Protein AF-A0A955WNH9-F1 (afdb_monomer_lite)

Radius of gyration: 38.3 Å; chains: 1; bounding box: 86×22×120 Å

Sequence (174 aa):
RCQGGIFVCQPDRQPTPEACDFADNDCDGRTDEQNPGGGLACQVEGAAGVCGVGRTACVAGELVCGGGASPGGEDCNGIDDDCDGNIDENDPEGGAPCDTGFFGACAAGTLHCDGGGVFCHQDTEPSVELC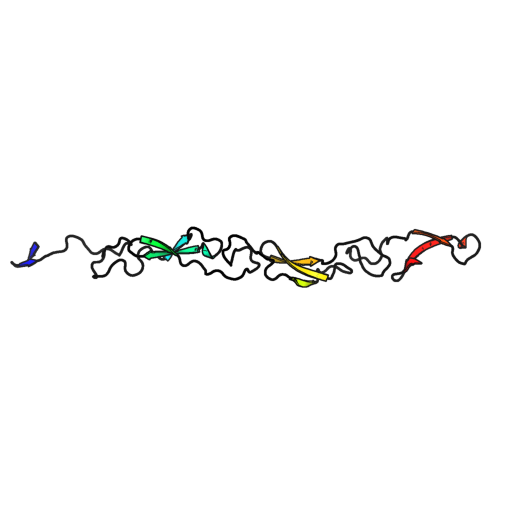DGIDNDCDDALDEDPEGTGGPCATIQPGRCSAGTVSCLDGALT

pLDDT: mean 91.43, std 5.51, range [71.56, 98.31]

Foldseek 3Di:
DDDPNDDDDDDPDAADPADLAQDRRRPPPDHCPPFHVKDDWAAQPPFAWQQRTFIWGRDNSDTDTHDGDDADDADLAQTRRNRPRDHCPPFHPWADWDAQPFFFQQRIFIWGRDNSDIHTGGPAAADAAALAQGRRRRPPDHRPPHPQWQCWAADPDDDPNRIDTWDRDPSDTD

Structure (mmCIF, N/CA/C/O backbone):
data_AF-A0A955WNH9-F1
#
_entry.id   AF-A0A955WNH9-F1
#
loop_
_atom_site.group_PDB
_atom_site.id
_atom_site.type_symbol
_atom_site.label_atom_id
_atom_site.label_alt_id
_atom_site.label_comp_id
_atom_site.label_asym_id
_atom_site.label_entity_id
_atom_site.label_seq_id
_atom_site.pdbx_PDB_ins_code
_atom_site.Cartn_x
_atom_site.Cartn_y
_atom_site.Cartn_z
_atom_site.occupancy
_atom_site.B_iso_or_equiv
_atom_site.auth_seq_id
_atom_site.auth_comp_id
_atom_site.auth_asym_id
_atom_site.auth_atom_id
_atom_site.pdbx_PDB_model_num
ATOM 1 N N . ARG A 1 1 ? -33.063 1.695 63.658 1.00 71.56 1 ARG A N 1
ATOM 2 C CA . ARG A 1 1 ? -33.134 2.271 65.034 1.00 71.56 1 ARG A CA 1
ATOM 3 C C . ARG A 1 1 ? -34.587 2.580 65.402 1.00 71.56 1 ARG A C 1
ATOM 5 O O . ARG A 1 1 ? -35.406 2.699 64.502 1.00 71.56 1 ARG A O 1
ATOM 12 N N . CYS A 1 2 ? -34.919 2.755 66.686 1.00 72.19 2 CYS A N 1
ATOM 13 C CA . CYS A 1 2 ? -36.248 3.243 67.077 1.00 72.19 2 CYS A CA 1
ATOM 14 C C . CYS A 1 2 ? -36.356 4.754 66.796 1.00 72.19 2 CYS A C 1
ATOM 16 O O . CYS A 1 2 ? -35.597 5.539 67.365 1.00 72.19 2 CYS A O 1
ATOM 18 N N . GLN A 1 3 ? -37.266 5.156 65.908 1.00 81.75 3 GLN A N 1
ATOM 19 C CA . GLN A 1 3 ? -37.642 6.556 65.675 1.00 81.75 3 GLN A CA 1
ATOM 20 C C . GLN A 1 3 ? -39.160 6.667 65.855 1.00 81.75 3 GLN A C 1
ATOM 22 O O . GLN A 1 3 ? -39.917 5.996 65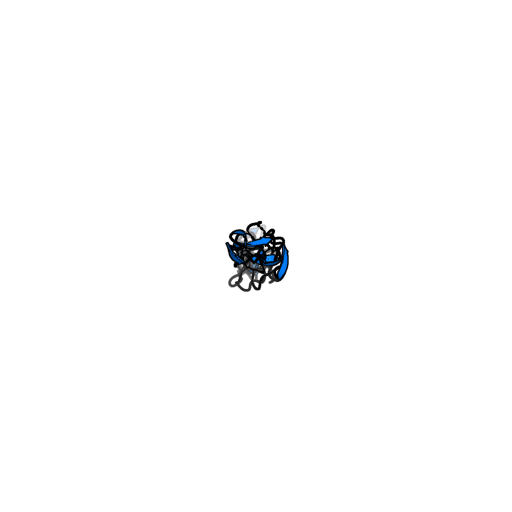.164 1.00 81.75 3 GLN A O 1
ATOM 27 N N . GLY A 1 4 ? -39.610 7.471 66.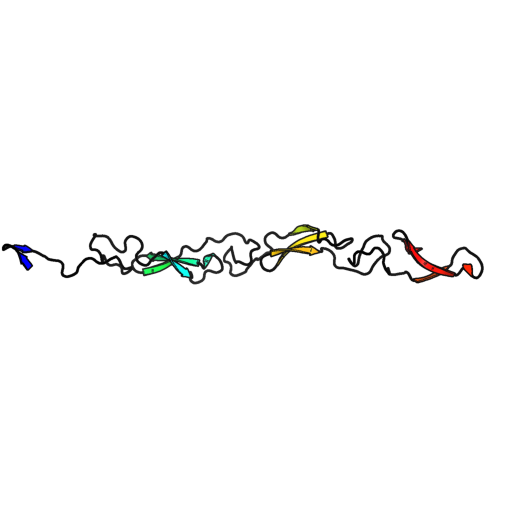826 1.00 78.88 4 GLY A N 1
ATOM 28 C CA . GLY A 1 4 ? -41.041 7.687 67.083 1.00 78.88 4 GLY A CA 1
ATOM 29 C C . GLY A 1 4 ? -41.814 6.471 67.622 1.00 78.88 4 GLY A C 1
ATOM 30 O O . GLY A 1 4 ? -43.016 6.387 67.408 1.00 78.88 4 GLY A O 1
ATOM 31 N N . GLY A 1 5 ? -41.153 5.521 68.296 1.00 82.50 5 GLY A N 1
ATOM 32 C CA . GLY A 1 5 ? -41.807 4.322 68.851 1.00 82.50 5 GLY A CA 1
ATOM 33 C C . GLY A 1 5 ? -42.012 3.180 67.849 1.00 82.50 5 GLY A C 1
ATOM 34 O O . GLY A 1 5 ? -42.572 2.149 68.210 1.00 82.50 5 GLY A O 1
ATOM 35 N N . ILE A 1 6 ? -41.527 3.340 66.614 1.00 84.00 6 ILE A N 1
ATOM 36 C CA . ILE A 1 6 ? -41.573 2.330 65.554 1.00 84.00 6 ILE A CA 1
ATOM 37 C C . ILE A 1 6 ? -40.142 1.869 65.261 1.00 84.00 6 ILE A C 1
ATOM 39 O O . ILE A 1 6 ? -39.204 2.673 65.205 1.00 84.00 6 ILE A O 1
ATOM 43 N N . PHE A 1 7 ? -39.960 0.558 65.090 1.00 79.50 7 PHE A N 1
ATOM 44 C CA . PHE A 1 7 ? -38.701 0.002 64.604 1.00 79.50 7 PHE A CA 1
ATOM 45 C C . PHE A 1 7 ? -38.561 0.339 63.120 1.00 79.50 7 PHE A C 1
ATOM 47 O O . PHE A 1 7 ? -39.224 -0.255 62.275 1.00 79.50 7 PHE A O 1
ATOM 54 N N . VAL A 1 8 ? -37.710 1.316 62.813 1.00 80.00 8 VAL A N 1
ATOM 55 C CA . VAL A 1 8 ? -37.374 1.664 61.433 1.00 80.00 8 VAL A CA 1
ATOM 56 C C . VAL A 1 8 ? -36.088 0.931 61.071 1.00 80.00 8 VAL A C 1
ATOM 58 O O . VAL A 1 8 ? -35.064 1.074 61.758 1.00 80.00 8 VAL A O 1
ATOM 61 N N . CYS A 1 9 ? -36.154 0.119 60.017 1.00 79.50 9 CYS A N 1
ATOM 62 C CA . CYS A 1 9 ? -34.970 -0.458 59.395 1.00 79.50 9 CYS A CA 1
ATOM 63 C C . CYS A 1 9 ? -34.211 0.686 58.722 1.00 79.50 9 CYS A C 1
ATOM 65 O O . CYS A 1 9 ? -34.795 1.444 57.951 1.00 79.50 9 CYS A O 1
ATOM 67 N N . GLN A 1 10 ? -32.949 0.873 59.088 1.00 77.69 10 GLN A N 1
ATOM 68 C CA . GLN A 1 10 ? -32.122 1.941 58.544 1.00 77.69 10 GLN A CA 1
ATOM 69 C C . GLN A 1 10 ? -30.910 1.270 57.903 1.00 77.69 10 GLN A C 1
ATOM 71 O O . GLN A 1 10 ? -30.335 0.407 58.562 1.00 77.69 10 GLN A O 1
ATOM 76 N N . PRO A 1 11 ? -30.554 1.605 56.654 1.00 72.94 11 PRO A N 1
ATOM 77 C CA . PRO A 1 11 ? -29.433 0.960 55.988 1.00 72.94 11 PRO A CA 1
ATOM 78 C C . PRO A 1 11 ? -28.126 1.253 56.735 1.00 72.94 11 PRO A C 1
ATOM 80 O O . PRO A 1 11 ? -27.852 2.398 57.101 1.00 72.94 11 PRO A O 1
ATOM 83 N N . ASP A 1 12 ? -27.340 0.201 56.972 1.00 78.12 12 ASP A N 1
ATOM 84 C CA . ASP A 1 12 ? -26.056 0.272 57.684 1.00 78.12 12 ASP A CA 1
ATOM 85 C C . ASP A 1 12 ? -24.915 0.800 56.791 1.00 78.12 12 ASP A C 1
ATOM 87 O O . ASP A 1 12 ? -23.832 1.123 57.282 1.00 78.12 12 ASP A O 1
ATOM 91 N N . ARG A 1 13 ? -25.154 0.904 55.477 1.00 79.69 13 ARG A N 1
ATOM 92 C CA . ARG A 1 13 ? -24.237 1.462 54.476 1.00 79.69 13 ARG A CA 1
ATOM 93 C C . ARG A 1 13 ? -24.961 2.499 53.625 1.00 79.69 13 ARG A C 1
ATOM 95 O O . ARG A 1 13 ? -26.161 2.384 53.390 1.00 79.69 13 ARG A O 1
ATOM 102 N N . GLN A 1 14 ? -24.231 3.528 53.211 1.00 86.81 14 GLN A N 1
ATOM 103 C CA . GLN A 1 14 ? -24.734 4.495 52.238 1.00 86.81 14 GLN A CA 1
ATOM 104 C C . GLN A 1 14 ? -24.514 3.952 50.821 1.00 86.81 14 GLN A C 1
ATOM 106 O O . GLN A 1 14 ? -23.501 3.280 50.623 1.00 86.81 14 GLN A O 1
ATOM 111 N N . PRO A 1 15 ? -25.414 4.262 49.870 1.00 91.81 15 PRO A N 1
ATOM 112 C CA . PRO A 1 15 ? -25.180 4.048 48.446 1.00 91.81 15 PRO A CA 1
ATOM 113 C C . PRO A 1 15 ? -23.820 4.597 48.006 1.00 91.81 15 PRO A C 1
ATOM 115 O O . PRO A 1 15 ? -23.456 5.719 48.377 1.00 91.81 15 PRO A O 1
ATOM 118 N N . THR A 1 16 ? -23.090 3.830 47.210 1.00 93.19 16 THR A N 1
ATOM 119 C CA . THR A 1 16 ? -21.859 4.252 46.528 1.00 93.19 16 THR A CA 1
ATOM 120 C C . THR A 1 16 ? -22.010 4.023 45.029 1.00 93.19 16 THR A C 1
ATOM 122 O O . THR A 1 16 ? -22.816 3.183 44.661 1.00 93.19 16 THR A O 1
ATOM 125 N N . PRO A 1 17 ? -21.262 4.728 44.158 1.00 94.62 17 PRO A N 1
ATOM 126 C CA . PRO A 1 17 ? -21.294 4.435 42.727 1.00 94.62 17 PRO A CA 1
ATOM 127 C C . PRO A 1 17 ? -21.003 2.959 42.446 1.00 94.62 17 PRO A C 1
ATOM 129 O O . PRO A 1 17 ? -20.154 2.380 43.129 1.00 94.62 17 PRO A O 1
ATOM 132 N N . GLU A 1 18 ? -21.667 2.412 41.430 1.00 95.75 18 GLU A N 1
ATOM 133 C CA . GLU A 1 18 ? -21.456 1.046 40.949 1.00 95.75 18 GLU A CA 1
ATOM 134 C C . GLU A 1 18 ? -19.971 0.754 40.687 1.00 95.75 18 GLU A C 1
ATOM 136 O O . GLU A 1 18 ? -19.244 1.537 40.058 1.00 95.75 18 GLU A O 1
ATOM 141 N N . ALA A 1 19 ? -19.527 -0.394 41.183 1.00 95.88 19 ALA A N 1
ATOM 142 C CA . ALA A 1 19 ? -18.278 -1.052 40.855 1.00 95.88 19 ALA A CA 1
ATOM 143 C C . ALA A 1 19 ? -18.615 -2.325 40.079 1.00 95.88 19 ALA A C 1
ATOM 145 O O . ALA A 1 19 ? -19.658 -2.911 40.298 1.00 95.88 19 ALA A O 1
ATOM 146 N N . CYS A 1 20 ? -17.734 -2.762 39.180 1.00 97.25 20 CYS A N 1
ATOM 147 C CA . CYS A 1 20 ? -17.945 -4.022 38.472 1.00 97.25 20 CYS A CA 1
ATOM 148 C C . CYS A 1 20 ? -17.640 -5.199 39.407 1.00 97.25 20 CYS A C 1
ATOM 150 O O . CYS A 1 20 ? -16.497 -5.664 39.456 1.00 97.25 20 CYS A O 1
ATOM 152 N N . ASP A 1 21 ? -18.616 -5.600 40.220 1.00 96.62 21 ASP A N 1
ATOM 153 C CA . ASP A 1 21 ? -18.437 -6.609 41.269 1.00 96.62 21 ASP A CA 1
ATOM 154 C C . ASP A 1 21 ? -19.665 -7.506 41.508 1.00 96.62 21 ASP A C 1
ATOM 156 O O . ASP A 1 21 ? -19.668 -8.304 42.454 1.00 96.62 21 ASP A O 1
ATOM 160 N N . PHE A 1 22 ? -20.671 -7.440 40.623 1.00 95.75 22 PHE A N 1
ATOM 161 C CA . PHE A 1 22 ? -21.923 -8.199 40.719 1.00 95.75 22 PHE A CA 1
ATOM 162 C C . PHE A 1 22 ? -22.785 -7.816 41.935 1.00 95.75 22 PHE A C 1
ATOM 164 O O . PHE A 1 22 ? -23.687 -8.572 42.324 1.00 95.75 22 PHE A O 1
ATOM 171 N N . ALA A 1 23 ? -22.514 -6.669 42.562 1.00 94.50 23 ALA A N 1
ATOM 172 C CA . ALA A 1 23 ? -23.332 -6.103 43.620 1.00 94.50 23 ALA A CA 1
ATOM 173 C C . ALA A 1 23 ? -24.070 -4.849 43.140 1.00 94.50 23 ALA A C 1
ATOM 175 O O . ALA A 1 23 ? -23.626 -4.143 42.255 1.00 94.50 23 ALA A O 1
ATOM 176 N N . ASP A 1 24 ? -25.210 -4.584 43.774 1.00 94.62 24 ASP A N 1
ATOM 177 C CA . ASP A 1 24 ? -25.927 -3.310 43.690 1.00 94.62 24 ASP A CA 1
ATOM 178 C C . ASP A 1 24 ? -25.311 -2.378 44.751 1.00 94.62 24 ASP A C 1
ATOM 180 O O . ASP A 1 24 ? -25.600 -2.504 45.952 1.00 94.62 24 ASP A O 1
ATOM 184 N N . ASN A 1 25 ? -24.343 -1.548 44.355 1.00 94.31 25 ASN A N 1
ATOM 185 C CA . ASN A 1 25 ? -23.619 -0.674 45.280 1.00 94.31 25 ASN A CA 1
ATOM 186 C C . ASN A 1 25 ? -24.403 0.609 45.595 1.00 94.31 25 ASN A C 1
ATOM 188 O O . ASN A 1 25 ? -24.207 1.188 46.677 1.00 94.31 25 ASN A O 1
ATOM 192 N N . ASP A 1 26 ? -25.275 1.054 44.689 1.00 94.31 26 ASP A N 1
ATOM 193 C CA . ASP A 1 26 ? -26.083 2.263 44.841 1.00 94.31 26 ASP A CA 1
ATOM 194 C C . ASP A 1 26 ? -27.525 2.013 45.343 1.00 94.31 26 ASP A C 1
ATOM 196 O O . ASP A 1 26 ? -28.234 2.956 45.724 1.00 94.31 26 ASP A O 1
ATOM 200 N N . CYS A 1 27 ? -27.894 0.743 45.513 1.00 93.19 27 CYS A N 1
ATOM 201 C CA . CYS A 1 27 ? -29.179 0.252 46.006 1.00 93.19 27 CYS A CA 1
ATOM 202 C C . CYS A 1 27 ? -30.378 0.674 45.133 1.00 93.19 27 CYS A C 1
ATOM 204 O O . CYS A 1 27 ? -31.483 0.857 45.674 1.00 93.19 27 CYS A O 1
ATOM 206 N N . ASP A 1 28 ? -30.197 0.870 43.824 1.00 93.31 28 ASP A N 1
ATOM 207 C CA . ASP A 1 28 ? -31.281 1.231 42.901 1.00 93.31 28 ASP A CA 1
ATOM 208 C C . ASP A 1 28 ? -32.109 0.023 42.407 1.00 93.31 28 ASP A C 1
ATOM 210 O O . ASP A 1 28 ? -33.162 0.189 41.772 1.00 93.31 28 ASP A O 1
ATOM 214 N N . GLY A 1 29 ? -31.702 -1.192 42.796 1.00 93.50 29 GLY A N 1
ATOM 215 C CA . GLY A 1 29 ? -32.359 -2.453 42.467 1.00 93.50 29 GLY A CA 1
ATOM 216 C C . GLY A 1 29 ? -31.875 -3.075 41.162 1.00 93.50 29 GLY A C 1
ATOM 217 O O . GLY A 1 29 ? -32.517 -4.007 40.658 1.00 93.50 29 GLY A O 1
ATOM 218 N N . ARG A 1 30 ? -30.790 -2.557 40.601 1.00 95.62 30 ARG A N 1
ATOM 219 C CA . ARG A 1 30 ? -30.122 -3.097 39.431 1.00 95.62 30 ARG A CA 1
ATOM 220 C C . ARG A 1 30 ? -28.651 -3.404 39.798 1.00 95.62 30 ARG A C 1
ATOM 222 O O . ARG A 1 30 ? -28.254 -3.217 40.938 1.00 95.62 30 ARG A O 1
ATOM 229 N N . THR A 1 31 ? -27.921 -4.102 38.937 1.00 95.50 31 THR A N 1
ATOM 230 C CA . THR A 1 31 ? -26.554 -4.558 39.233 1.00 95.50 31 THR A CA 1
ATOM 231 C C . THR A 1 31 ? -25.618 -4.205 38.084 1.00 95.50 31 THR A C 1
ATOM 233 O O . THR A 1 31 ? -25.877 -4.603 36.943 1.00 95.50 31 THR A O 1
ATOM 236 N N . ASP A 1 32 ? -24.496 -3.558 38.409 1.00 95.31 32 ASP A N 1
ATOM 237 C CA . ASP A 1 32 ? -23.446 -3.152 37.472 1.00 95.31 32 ASP A CA 1
ATOM 238 C C . ASP A 1 32 ? -23.946 -2.225 36.327 1.00 95.31 32 ASP A C 1
ATOM 240 O O . ASP A 1 32 ? -23.592 -2.368 35.147 1.00 95.31 32 ASP A O 1
ATOM 244 N N . GLU A 1 33 ? -24.791 -1.242 36.643 1.00 94.38 33 GLU A N 1
ATOM 245 C CA . GLU A 1 33 ? -25.423 -0.340 35.671 1.00 94.38 33 GLU A CA 1
ATOM 246 C C . GLU A 1 33 ? -24.426 0.610 35.021 1.00 94.38 33 GLU A C 1
ATOM 248 O O . GLU A 1 33 ? -23.490 1.109 35.636 1.00 94.38 33 GLU A O 1
ATOM 253 N N . GLN A 1 34 ? -24.708 0.991 33.770 1.00 94.81 34 GLN A N 1
ATOM 254 C CA . GLN A 1 34 ? -23.940 2.019 33.052 1.00 94.81 34 GLN A CA 1
ATOM 255 C C . GLN A 1 34 ? -22.460 1.659 32.846 1.00 94.81 34 GLN A C 1
ATOM 257 O O . GLN A 1 34 ? -21.651 2.549 32.588 1.00 94.81 34 GLN A O 1
ATOM 262 N N . ASN A 1 35 ? -22.127 0.363 32.856 1.00 94.69 35 ASN A N 1
ATOM 263 C CA . ASN A 1 35 ? -20.787 -0.144 32.568 1.00 94.69 35 ASN A CA 1
ATOM 264 C C . ASN A 1 35 ? -19.721 0.388 33.561 1.00 94.69 35 ASN A C 1
ATOM 266 O O . ASN A 1 35 ? -18.795 1.101 33.149 1.00 94.69 35 ASN A O 1
ATOM 270 N N . PRO A 1 36 ? -19.836 0.078 34.867 1.00 95.88 36 PRO A N 1
ATOM 271 C CA . PRO A 1 36 ? -18.928 0.595 35.887 1.00 95.88 36 PRO A CA 1
ATOM 272 C C . PRO A 1 36 ? -17.491 0.119 35.639 1.00 95.88 36 PRO A C 1
ATOM 274 O O . PRO A 1 36 ? -17.240 -1.049 35.361 1.00 95.88 36 PRO A O 1
ATOM 277 N N . GLY A 1 37 ? -16.522 1.039 35.690 1.00 93.50 37 GLY A N 1
ATOM 278 C CA . GLY A 1 37 ? -15.112 0.752 35.370 1.00 93.50 37 GLY A CA 1
ATOM 279 C C . GLY A 1 37 ? -14.815 0.482 33.883 1.00 93.50 37 GLY A C 1
ATOM 280 O O . GLY A 1 37 ? -13.658 0.263 33.512 1.00 93.50 37 GLY A O 1
ATOM 281 N N . GLY A 1 38 ? -15.836 0.511 33.024 1.00 94.94 38 GLY A N 1
ATOM 282 C CA . GLY A 1 38 ? -15.716 0.304 31.588 1.00 94.94 38 GLY A CA 1
ATOM 283 C C . GLY A 1 38 ? -15.252 1.534 30.801 1.00 94.94 38 GLY A C 1
ATOM 284 O O . GLY A 1 38 ? -15.159 2.651 31.310 1.00 94.94 38 GLY A O 1
ATOM 285 N N . GLY A 1 39 ? -14.984 1.328 29.511 1.00 92.69 39 GLY A N 1
ATOM 286 C CA . GLY A 1 39 ? -14.640 2.372 28.543 1.00 92.69 39 GLY A CA 1
ATOM 287 C C . GLY A 1 39 ? -13.153 2.721 28.462 1.00 92.69 39 GLY A C 1
ATOM 288 O O . GLY A 1 39 ? -12.774 3.534 27.616 1.00 92.69 39 GLY A O 1
ATOM 289 N N . LEU A 1 40 ? -12.309 2.103 29.290 1.00 93.75 40 LEU A N 1
ATOM 290 C CA . LEU A 1 40 ? -10.859 2.261 29.221 1.00 93.75 40 LEU A CA 1
ATOM 291 C C . LEU A 1 40 ? -10.307 1.471 28.037 1.00 93.75 40 LEU A C 1
ATOM 293 O O . LEU A 1 40 ? -10.786 0.377 27.752 1.00 93.75 40 LEU A O 1
ATOM 297 N N . ALA A 1 41 ? -9.295 2.014 27.360 1.00 92.94 41 ALA A N 1
ATOM 298 C CA . ALA A 1 41 ? -8.580 1.273 26.327 1.00 92.94 41 ALA A CA 1
ATOM 299 C C . ALA A 1 41 ? -7.910 0.034 26.939 1.00 92.94 41 ALA A C 1
ATOM 301 O O . ALA A 1 41 ? -7.330 0.107 28.026 1.00 92.94 41 ALA A O 1
ATOM 302 N N . CYS A 1 42 ? -7.989 -1.090 26.240 1.00 92.94 42 CYS A N 1
ATOM 303 C CA . CYS A 1 42 ? -7.394 -2.352 26.661 1.00 92.94 42 CYS A CA 1
ATOM 304 C C . CYS A 1 42 ? -6.876 -3.130 25.446 1.00 92.94 42 CYS A C 1
ATOM 306 O O . CYS A 1 42 ? -7.098 -2.732 24.300 1.00 92.94 42 CYS A O 1
ATOM 308 N N . GLN A 1 43 ? -6.136 -4.208 25.701 1.00 91.69 43 GLN A N 1
ATOM 309 C CA . GLN A 1 43 ? -5.664 -5.119 24.662 1.00 91.69 43 GLN A CA 1
ATOM 310 C C . GLN A 1 43 ? -6.472 -6.411 24.715 1.00 91.69 43 GLN A C 1
ATOM 312 O O . GLN A 1 43 ? -6.551 -7.040 25.771 1.00 91.69 43 GLN A O 1
ATOM 317 N N . VAL A 1 44 ? -7.099 -6.770 23.599 1.00 89.19 44 VAL A N 1
ATOM 318 C CA . VAL A 1 44 ? -7.842 -8.023 23.459 1.00 89.19 44 VAL A CA 1
ATOM 319 C C . VAL A 1 44 ? -6.822 -9.151 23.341 1.00 89.19 44 VAL A C 1
ATOM 321 O O . VAL A 1 44 ? -6.004 -9.163 22.422 1.00 89.19 44 VAL A O 1
ATOM 324 N N . GLU A 1 45 ? -6.832 -10.086 24.291 1.00 85.56 45 GLU A N 1
ATOM 325 C CA . GLU A 1 45 ? -5.880 -11.197 24.279 1.00 85.56 45 GLU A CA 1
ATOM 326 C C . GLU A 1 45 ? -6.028 -12.038 23.006 1.00 85.56 45 GLU A C 1
ATOM 328 O O . GLU A 1 45 ? -7.119 -12.491 22.664 1.00 85.56 45 GLU A O 1
ATOM 333 N N . GLY A 1 46 ? -4.905 -12.264 22.319 1.00 82.19 46 GLY A N 1
ATOM 334 C CA . GLY A 1 46 ? -4.849 -13.082 21.107 1.00 82.19 46 GLY A CA 1
ATOM 335 C C . GLY A 1 46 ? -5.306 -12.385 19.824 1.00 82.19 46 GLY A C 1
ATOM 336 O O . GLY A 1 46 ? -5.289 -13.032 18.783 1.00 82.19 46 GLY A O 1
ATOM 337 N N . ALA A 1 47 ? -5.683 -11.104 19.872 1.00 84.94 47 ALA A N 1
ATOM 338 C CA . ALA A 1 47 ? -5.951 -10.310 18.677 1.00 84.94 47 ALA A CA 1
ATOM 339 C C . ALA A 1 47 ? -4.705 -9.509 18.263 1.00 84.94 47 ALA A C 1
ATOM 341 O O . ALA A 1 47 ? -4.017 -8.938 19.113 1.00 84.94 47 ALA A O 1
ATOM 342 N N . ALA A 1 48 ? -4.426 -9.486 16.961 1.00 84.00 48 ALA A N 1
ATOM 343 C CA . ALA A 1 48 ? -3.335 -8.732 16.353 1.00 84.00 48 ALA A CA 1
ATOM 344 C C . ALA A 1 48 ? -3.840 -7.409 15.748 1.00 84.00 48 ALA A C 1
ATOM 346 O O . ALA A 1 48 ? -5.047 -7.139 15.750 1.00 84.00 48 ALA A O 1
ATOM 347 N N . GLY A 1 49 ? -2.900 -6.560 15.328 1.00 85.25 49 GLY A N 1
ATOM 348 C CA . GLY A 1 49 ? -3.195 -5.322 14.611 1.00 85.25 49 GLY A CA 1
ATOM 349 C C . GLY A 1 49 ? -4.264 -4.432 15.249 1.00 85.25 49 GLY A C 1
ATOM 350 O O . GLY A 1 49 ? -4.314 -4.228 16.471 1.00 85.25 49 GLY A O 1
ATOM 351 N N . VAL A 1 50 ? -5.149 -3.906 14.402 1.00 88.62 50 VAL A N 1
ATOM 352 C CA . VAL A 1 50 ? -6.273 -3.048 14.814 1.00 88.62 50 VAL A CA 1
ATOM 353 C C . VAL A 1 50 ? -7.294 -3.772 15.700 1.00 88.62 50 VAL A C 1
ATOM 355 O O . VAL A 1 50 ? -7.943 -3.139 16.541 1.00 88.62 50 VAL A O 1
ATOM 358 N N . CYS A 1 51 ? -7.423 -5.097 15.580 1.00 88.38 51 CYS A N 1
ATOM 359 C CA . CYS A 1 51 ? -8.347 -5.895 16.391 1.00 88.38 51 CYS A CA 1
ATOM 360 C C . CYS A 1 51 ? -7.888 -6.043 17.846 1.00 88.38 51 CYS A C 1
ATOM 362 O O . CYS A 1 51 ? -8.710 -6.288 18.733 1.00 88.38 51 CYS A O 1
ATOM 364 N N . GLY A 1 52 ? -6.591 -5.862 18.111 1.00 90.25 52 GLY A N 1
ATOM 365 C CA . GLY A 1 52 ? -6.027 -5.871 19.458 1.00 90.25 52 GLY A CA 1
ATOM 366 C C . GLY A 1 52 ? -6.536 -4.726 20.335 1.00 90.25 52 GLY A C 1
ATOM 367 O O . GLY A 1 52 ? -6.562 -4.852 21.558 1.00 90.25 52 GLY A O 1
ATOM 368 N N . VAL A 1 53 ? -6.977 -3.609 19.751 1.00 90.06 53 VAL A N 1
ATOM 369 C CA . VAL A 1 53 ? -7.367 -2.409 20.502 1.00 90.06 53 VAL A CA 1
ATOM 370 C C . VAL A 1 53 ? -8.853 -2.442 20.854 1.00 90.06 53 VAL A C 1
ATOM 372 O O . VAL A 1 53 ? -9.708 -2.100 20.044 1.00 90.06 53 VAL A O 1
ATOM 375 N N . GLY A 1 54 ? -9.162 -2.808 22.100 1.00 92.81 54 GLY A N 1
ATOM 376 C CA . GLY A 1 54 ? -10.528 -2.864 22.624 1.00 92.81 54 GLY A CA 1
ATOM 377 C C . GLY A 1 54 ? -10.839 -1.796 23.674 1.00 92.81 54 GLY A C 1
ATOM 378 O O . GLY A 1 54 ? -10.020 -0.929 24.008 1.00 92.81 54 GLY A O 1
ATOM 379 N N . ARG A 1 55 ? -12.040 -1.892 24.249 1.00 93.94 55 ARG A N 1
ATOM 380 C CA . ARG A 1 55 ? -12.433 -1.174 25.466 1.00 93.94 55 ARG A CA 1
ATOM 381 C C . ARG A 1 55 ? -12.922 -2.129 26.542 1.00 93.94 55 ARG A C 1
ATOM 383 O O . ARG A 1 55 ? -13.521 -3.162 26.250 1.00 93.94 55 ARG A O 1
ATOM 390 N N . THR A 1 56 ? -12.689 -1.755 27.795 1.00 95.69 56 THR A N 1
ATOM 391 C CA . THR A 1 56 ? -13.213 -2.506 28.931 1.00 95.69 56 THR A CA 1
ATOM 392 C C . THR A 1 56 ? -14.736 -2.407 28.987 1.00 95.69 56 THR A C 1
ATOM 394 O O . THR A 1 56 ? -15.325 -1.345 28.754 1.00 95.69 56 THR A O 1
ATOM 397 N N . ALA A 1 57 ? -15.385 -3.514 29.318 1.00 95.56 57 ALA A N 1
ATOM 398 C CA . ALA A 1 57 ? -16.808 -3.586 29.593 1.00 95.56 57 ALA A CA 1
ATOM 399 C C . ALA A 1 57 ? -17.035 -4.435 30.843 1.00 95.56 57 ALA A C 1
ATOM 401 O O . ALA A 1 57 ? -16.399 -5.470 31.007 1.00 95.56 57 ALA A O 1
ATOM 402 N N . CYS A 1 58 ? -17.933 -4.007 31.719 1.00 96.62 58 CYS A N 1
ATOM 403 C CA . CYS A 1 58 ? -18.399 -4.808 32.831 1.00 96.62 58 CYS A CA 1
ATOM 404 C C . CYS A 1 58 ? -19.425 -5.815 32.311 1.00 96.62 58 CYS A C 1
ATOM 406 O O . CYS A 1 58 ? -20.499 -5.438 31.835 1.00 96.62 58 CYS A O 1
ATOM 408 N N . VAL A 1 59 ? -19.071 -7.095 32.353 1.00 95.06 59 VAL A N 1
ATOM 409 C CA . VAL A 1 59 ? -19.921 -8.201 31.919 1.00 95.06 59 VAL A CA 1
ATOM 410 C C . VAL A 1 59 ? -19.992 -9.200 33.061 1.00 95.06 59 VAL A C 1
ATOM 412 O O . VAL A 1 59 ? -18.999 -9.830 33.403 1.00 95.06 59 VAL A O 1
ATOM 415 N N . ALA A 1 60 ? -21.186 -9.344 33.640 1.00 93.12 60 ALA A N 1
ATOM 416 C CA . ALA A 1 60 ? -21.450 -10.264 34.746 1.00 93.12 60 ALA A CA 1
ATOM 417 C C . ALA A 1 60 ? -20.493 -10.082 35.947 1.00 93.12 60 ALA A C 1
ATOM 419 O O . ALA A 1 60 ? -19.983 -11.066 36.482 1.00 93.12 60 ALA A O 1
ATOM 420 N N . GLY A 1 61 ? -20.260 -8.831 36.367 1.00 94.44 61 GLY A N 1
ATOM 421 C CA . GLY A 1 61 ? -19.390 -8.501 37.501 1.00 94.44 61 GLY A CA 1
ATOM 422 C C . GLY A 1 61 ? -17.890 -8.628 37.233 1.00 94.44 61 GLY A C 1
ATOM 423 O O . GLY A 1 61 ? -17.099 -8.576 38.172 1.00 94.44 61 GLY A O 1
ATOM 424 N N . GLU A 1 62 ? -17.478 -8.807 35.976 1.00 96.25 62 GLU A N 1
ATOM 425 C CA . GLU A 1 62 ? -16.072 -8.843 35.574 1.00 96.25 62 GLU A CA 1
ATOM 426 C C . GLU A 1 62 ? -15.785 -7.799 34.489 1.00 96.25 62 GLU A C 1
ATOM 428 O O . GLU A 1 62 ? -16.533 -7.657 33.519 1.00 96.25 62 GLU A O 1
ATOM 433 N N . LEU A 1 63 ? -14.676 -7.066 34.636 1.00 94.81 63 LEU A N 1
ATOM 434 C CA . LEU A 1 63 ? -14.173 -6.195 33.577 1.00 94.81 63 LEU A CA 1
ATOM 435 C C . LEU A 1 63 ? -13.500 -7.038 32.497 1.00 94.81 63 LEU A C 1
ATOM 437 O O . LEU A 1 63 ? -12.358 -7.465 32.649 1.00 94.81 63 LEU A O 1
ATOM 441 N N . VAL A 1 64 ? -14.194 -7.215 31.379 1.00 94.62 64 VAL A N 1
ATOM 442 C CA . VAL A 1 64 ? -13.676 -7.888 30.188 1.00 94.62 64 VAL A CA 1
ATOM 443 C C . VAL A 1 64 ? -13.157 -6.866 29.181 1.00 94.62 64 VAL A C 1
ATOM 445 O O . VAL A 1 64 ? -13.696 -5.765 29.062 1.00 94.62 64 VAL A O 1
ATOM 448 N N . CYS A 1 65 ? -12.115 -7.218 28.430 1.00 93.94 65 CYS A N 1
ATOM 449 C CA . CYS A 1 65 ? -11.671 -6.430 27.282 1.00 93.94 65 CYS A CA 1
ATOM 450 C C . CYS A 1 65 ? -12.332 -6.952 26.004 1.00 93.94 65 CYS A C 1
ATOM 452 O O . CYS A 1 65 ? -12.233 -8.140 25.703 1.00 93.94 65 CYS A O 1
ATOM 454 N N . GLY A 1 66 ? -12.988 -6.082 25.237 1.00 89.94 66 GLY A N 1
ATOM 455 C CA . GLY A 1 66 ? -13.613 -6.475 23.975 1.00 89.94 66 GLY A CA 1
ATOM 456 C C . GLY A 1 66 ? -13.875 -5.300 23.040 1.00 89.94 66 GLY A C 1
ATOM 457 O O . GLY A 1 66 ? -13.493 -4.164 23.320 1.00 89.94 66 GLY A O 1
ATOM 458 N N . GLY A 1 67 ? -14.539 -5.574 21.915 1.00 81.88 67 GLY A N 1
ATOM 459 C CA . GLY A 1 67 ? -14.919 -4.542 20.945 1.00 81.88 67 GLY A CA 1
ATOM 460 C C . GLY A 1 67 ? -13.760 -3.995 20.110 1.00 81.88 67 GLY A C 1
ATOM 461 O O . GLY A 1 67 ? -13.807 -2.826 19.735 1.00 81.88 67 GLY A O 1
ATOM 462 N N . GLY A 1 68 ? -12.739 -4.820 19.846 1.00 81.38 68 GLY A N 1
ATOM 463 C CA . GLY A 1 68 ? -11.744 -4.532 18.812 1.00 81.38 68 GLY A CA 1
ATOM 464 C C . GLY A 1 68 ? -12.384 -4.359 17.434 1.00 81.38 68 GLY A C 1
ATOM 465 O O . GLY A 1 68 ? -13.548 -4.731 17.232 1.00 81.38 68 GLY A O 1
ATOM 466 N N . ALA A 1 69 ? -11.640 -3.771 16.495 1.00 81.50 69 ALA A N 1
ATOM 467 C CA . ALA A 1 69 ? -12.073 -3.688 15.104 1.00 81.50 69 ALA A CA 1
ATOM 468 C C . ALA A 1 69 ? -12.433 -5.086 14.560 1.00 81.50 69 ALA A C 1
ATOM 470 O O . ALA A 1 69 ? -11.959 -6.105 15.060 1.00 81.50 69 ALA A O 1
ATOM 471 N N . SER A 1 70 ? -13.339 -5.140 13.584 1.00 80.38 70 SER A N 1
ATOM 472 C CA . SER A 1 70 ? -13.606 -6.389 12.863 1.00 80.38 70 SER A CA 1
ATOM 473 C C . SER A 1 70 ? -12.572 -6.541 11.747 1.00 80.38 70 SER A C 1
ATOM 475 O O . SER A 1 70 ? -12.291 -5.521 11.121 1.00 80.38 70 SER A O 1
ATOM 477 N N . PRO A 1 71 ? -12.077 -7.764 11.478 1.00 84.25 71 PRO A N 1
ATOM 478 C CA . PRO A 1 71 ? -11.175 -8.043 10.363 1.00 84.25 71 PRO A CA 1
ATOM 479 C C . PRO A 1 71 ? -11.657 -7.409 9.055 1.00 84.25 71 PRO A C 1
ATOM 481 O O . PRO A 1 71 ? -12.810 -7.632 8.652 1.00 84.25 71 PRO A O 1
ATOM 484 N N . GLY A 1 72 ? -10.800 -6.593 8.445 1.00 86.88 72 GLY A N 1
ATOM 485 C CA . GLY A 1 72 ? -10.993 -5.987 7.132 1.00 86.88 72 GLY A CA 1
ATOM 486 C C . GLY A 1 72 ? -10.373 -6.811 6.004 1.00 86.88 72 GLY A C 1
ATOM 487 O O . GLY A 1 72 ? -10.106 -7.997 6.165 1.00 86.88 72 GLY A O 1
ATOM 488 N N . GLY A 1 73 ? -10.211 -6.183 4.840 1.00 91.12 73 GLY A N 1
ATOM 489 C CA . GLY A 1 73 ? -9.134 -6.560 3.924 1.00 91.12 73 GLY A CA 1
ATOM 490 C C . GLY A 1 73 ? -7.935 -5.659 4.207 1.00 91.12 73 GLY A C 1
ATOM 491 O O . GLY A 1 73 ? -8.131 -4.581 4.767 1.00 91.12 73 GLY A O 1
ATOM 492 N N . GLU A 1 74 ? -6.747 -6.101 3.817 1.00 95.06 74 GLU A N 1
ATOM 493 C CA . GLU A 1 74 ? -5.507 -5.348 4.008 1.00 95.06 74 GLU A CA 1
ATOM 494 C C . GLU A 1 74 ? -5.471 -4.073 3.155 1.00 95.06 74 GLU A C 1
ATOM 496 O O . GLU A 1 74 ? -5.757 -4.111 1.951 1.00 95.06 74 GLU A O 1
ATOM 501 N N . ASP A 1 75 ? -5.084 -2.961 3.779 1.00 95.25 75 ASP A N 1
ATOM 502 C CA . ASP A 1 75 ? -4.696 -1.717 3.114 1.00 95.25 75 ASP A CA 1
ATOM 503 C C . ASP A 1 75 ? -3.170 -1.556 3.233 1.00 95.25 75 ASP A C 1
ATOM 505 O O . ASP A 1 75 ? -2.580 -1.993 4.215 1.00 95.25 75 ASP A O 1
ATOM 509 N N . CYS A 1 76 ? -2.505 -0.888 2.282 1.00 97.25 76 CYS A N 1
ATOM 510 C CA . CYS A 1 76 ? -1.062 -0.656 2.382 1.00 97.25 76 CYS A CA 1
ATOM 511 C C . CYS A 1 76 ? -0.764 0.513 3.332 1.00 97.25 76 CYS A C 1
ATOM 513 O O . CYS A 1 76 ? -0.573 1.658 2.905 1.00 97.25 76 CYS A O 1
ATOM 515 N N . ASN A 1 77 ? -0.761 0.256 4.639 1.00 95.25 77 ASN A N 1
ATOM 516 C CA . ASN A 1 77 ? -0.673 1.311 5.652 1.00 95.25 77 ASN A CA 1
ATOM 517 C C . ASN A 1 77 ? 0.275 0.993 6.825 1.00 95.25 77 ASN A C 1
ATOM 519 O O . ASN A 1 77 ? 0.452 1.835 7.717 1.00 95.25 77 ASN A O 1
ATOM 523 N N . GLY A 1 78 ? 0.920 -0.177 6.817 1.00 94.12 78 GLY A N 1
ATOM 524 C CA . GLY A 1 78 ? 1.856 -0.605 7.854 1.00 94.12 78 GLY A CA 1
ATOM 525 C C . GLY A 1 78 ? 1.167 -1.124 9.115 1.00 94.12 78 GLY A C 1
ATOM 526 O O . GLY A 1 78 ? 1.786 -1.153 10.187 1.00 94.12 78 GLY A O 1
ATOM 527 N N . ILE A 1 79 ? -0.108 -1.489 9.012 1.00 92.19 79 ILE A N 1
ATOM 528 C CA . ILE A 1 79 ? -0.947 -2.037 10.070 1.00 92.19 79 ILE A CA 1
ATOM 529 C C . ILE A 1 79 ? -1.559 -3.346 9.556 1.00 92.19 79 ILE A C 1
ATOM 531 O O . ILE A 1 79 ? -1.806 -3.513 8.377 1.00 92.19 79 ILE A O 1
ATOM 535 N N . ASP A 1 80 ? -1.762 -4.285 10.473 1.00 92.75 80 ASP A N 1
ATOM 536 C CA . ASP A 1 80 ? -2.502 -5.530 10.252 1.00 92.75 80 ASP A CA 1
ATOM 537 C C . ASP A 1 80 ? -4.010 -5.226 10.404 1.00 92.75 80 ASP A C 1
ATOM 539 O O . ASP A 1 80 ? -4.493 -4.999 11.528 1.00 92.75 80 ASP A O 1
ATOM 543 N N . ASP A 1 81 ? -4.714 -5.093 9.276 1.00 92.31 81 ASP A N 1
ATOM 544 C CA . ASP A 1 81 ? -6.113 -4.646 9.179 1.00 92.31 81 ASP A CA 1
ATOM 545 C C . ASP A 1 81 ? -7.106 -5.823 9.180 1.00 92.31 81 ASP A C 1
ATOM 547 O O . ASP A 1 81 ? -8.250 -5.697 9.647 1.00 92.31 81 ASP A O 1
ATOM 551 N N . ASP A 1 82 ? -6.676 -6.983 8.692 1.00 92.19 82 ASP A N 1
ATOM 552 C CA . ASP A 1 82 ? -7.414 -8.243 8.703 1.00 92.19 82 ASP A CA 1
ATOM 553 C C . ASP A 1 82 ? -7.155 -9.092 9.963 1.00 92.19 82 ASP A C 1
ATOM 555 O O . ASP A 1 82 ? -7.904 -10.030 10.268 1.00 92.19 82 ASP A O 1
ATOM 559 N N . CYS A 1 83 ? -6.192 -8.668 10.779 1.00 92.00 83 CYS A N 1
ATOM 560 C CA . CYS A 1 83 ? -5.877 -9.211 12.090 1.00 92.00 83 CYS A CA 1
ATOM 561 C C . CYS A 1 83 ? -5.396 -10.666 12.051 1.00 92.00 83 CYS A C 1
ATOM 563 O O . CYS A 1 83 ? -5.632 -11.421 13.010 1.00 92.00 83 CYS A O 1
ATOM 565 N N . ASP A 1 84 ? -4.742 -11.071 10.962 1.00 90.69 84 ASP A N 1
ATOM 566 C CA . ASP A 1 84 ? -4.162 -12.401 10.793 1.00 90.69 84 ASP A CA 1
ATOM 567 C C . ASP A 1 84 ? -2.749 -12.535 11.404 1.00 90.69 84 ASP A C 1
ATOM 569 O O . ASP A 1 84 ? -2.241 -13.652 11.585 1.00 90.69 84 ASP A O 1
ATOM 573 N N . GLY A 1 85 ? -2.156 -11.410 11.822 1.00 90.62 85 GLY A N 1
ATOM 574 C CA . GLY A 1 85 ? -0.838 -11.319 12.446 1.00 90.62 85 GLY A CA 1
ATOM 575 C C . GLY A 1 85 ? 0.303 -10.976 11.486 1.00 90.62 85 GLY A C 1
ATOM 576 O O . GLY A 1 85 ? 1.449 -10.870 11.942 1.00 90.62 85 GLY A O 1
ATOM 577 N N . ASN A 1 86 ? 0.017 -10.804 10.200 1.00 92.81 86 ASN A N 1
ATOM 578 C CA . ASN A 1 86 ? 0.924 -10.278 9.192 1.00 92.81 86 ASN A CA 1
ATOM 579 C C . ASN A 1 86 ? 0.530 -8.832 8.872 1.00 92.81 86 ASN A C 1
ATOM 581 O O . ASN A 1 86 ? -0.608 -8.435 9.050 1.00 92.81 86 ASN A O 1
ATOM 585 N N . ILE A 1 87 ? 1.503 -8.017 8.476 1.00 93.81 87 ILE A N 1
ATOM 586 C CA . ILE A 1 87 ? 1.269 -6.614 8.120 1.00 93.81 87 ILE A CA 1
ATOM 587 C C . ILE A 1 87 ? 1.409 -6.492 6.609 1.00 93.81 87 ILE A C 1
ATOM 589 O O . ILE A 1 87 ? 2.424 -6.962 6.082 1.00 93.81 87 ILE A O 1
ATOM 593 N N . ASP A 1 88 ? 0.446 -5.826 5.969 1.00 94.75 88 ASP A N 1
ATOM 594 C CA . ASP A 1 88 ? 0.423 -5.522 4.537 1.00 94.75 88 ASP A CA 1
ATOM 595 C C . ASP A 1 88 ? 0.638 -6.790 3.668 1.00 94.75 88 ASP A C 1
ATOM 597 O O . ASP A 1 88 ? 1.502 -6.828 2.782 1.00 94.75 88 ASP A O 1
ATOM 601 N N . GLU A 1 89 ? -0.083 -7.884 3.951 1.00 95.06 89 GLU A N 1
ATOM 602 C CA . GLU A 1 89 ? 0.094 -9.147 3.215 1.00 95.06 89 GLU A CA 1
ATOM 603 C C . GLU A 1 89 ? -0.511 -9.136 1.796 1.00 95.06 89 GLU A C 1
ATOM 605 O O . GLU A 1 89 ? -1.353 -8.317 1.448 1.00 95.06 89 GLU A O 1
ATOM 610 N N . ASN A 1 90 ? -0.034 -10.046 0.934 1.00 95.25 90 ASN A N 1
ATOM 611 C CA . ASN A 1 90 ? -0.483 -10.207 -0.460 1.00 95.25 90 ASN A CA 1
ATOM 612 C C . ASN A 1 90 ? -0.434 -8.947 -1.349 1.00 95.25 90 ASN A C 1
ATOM 614 O O . ASN A 1 90 ? -1.131 -8.909 -2.364 1.00 95.25 90 ASN A O 1
ATOM 618 N N . ASP A 1 91 ? 0.440 -7.987 -1.036 1.00 96.12 91 ASP A N 1
ATOM 619 C CA . ASP A 1 91 ? 0.659 -6.778 -1.843 1.00 96.12 91 ASP A CA 1
ATOM 620 C C . ASP A 1 91 ? -0.628 -5.933 -2.005 1.00 96.12 91 ASP A C 1
ATOM 622 O O . ASP A 1 91 ? -1.159 -5.788 -3.117 1.00 96.12 91 ASP A O 1
ATOM 626 N N . PRO A 1 92 ? -1.185 -5.400 -0.897 1.00 96.56 92 PRO A N 1
ATOM 627 C CA . PRO A 1 92 ? -2.426 -4.645 -0.944 1.00 96.56 92 PRO A CA 1
ATOM 628 C C . PRO A 1 92 ? -2.223 -3.368 -1.762 1.00 96.56 92 PRO A C 1
ATOM 630 O O . PRO A 1 92 ? -1.179 -2.725 -1.708 1.00 96.56 92 PRO A O 1
ATOM 633 N N . GLU A 1 93 ? -3.227 -3.014 -2.567 1.00 96.56 93 GLU A N 1
ATOM 634 C CA . GLU A 1 93 ? -3.180 -1.870 -3.498 1.00 96.56 93 GLU A CA 1
ATOM 635 C C . GLU A 1 93 ? -2.090 -1.958 -4.597 1.00 96.56 93 GLU A C 1
ATOM 637 O O . GLU A 1 93 ? -1.959 -1.036 -5.410 1.00 96.56 93 GLU A O 1
ATOM 642 N N . GLY A 1 94 ? -1.363 -3.078 -4.680 1.00 96.62 94 GLY A N 1
ATOM 643 C CA . GLY A 1 94 ? -0.352 -3.356 -5.694 1.00 96.62 94 GLY A CA 1
ATOM 644 C C . GLY A 1 94 ? -0.893 -3.927 -7.012 1.00 96.62 94 GLY A C 1
ATOM 645 O O . GLY A 1 94 ? -2.097 -4.061 -7.255 1.00 96.62 94 GLY A O 1
ATOM 646 N N . GLY A 1 95 ? 0.030 -4.232 -7.925 1.00 96.25 95 GLY A N 1
ATOM 647 C CA . GLY A 1 95 ? -0.223 -4.905 -9.204 1.00 96.25 95 GLY A CA 1
ATOM 648 C C . GLY A 1 95 ? -0.734 -4.016 -10.345 1.00 96.25 95 GLY A C 1
ATOM 649 O O . GLY A 1 95 ? -0.832 -4.478 -11.485 1.00 96.25 95 GLY A O 1
ATOM 650 N N . ALA A 1 96 ? -1.063 -2.749 -10.086 1.00 97.69 96 ALA A N 1
ATOM 651 C CA . ALA A 1 96 ? -1.409 -1.805 -11.146 1.00 97.69 96 ALA A CA 1
ATOM 652 C C . ALA A 1 96 ? -0.144 -1.296 -11.867 1.00 97.69 96 ALA A C 1
ATOM 654 O O . ALA A 1 96 ? 0.879 -1.087 -11.214 1.00 97.69 96 ALA A O 1
ATOM 655 N N . PRO A 1 97 ? -0.206 -1.043 -13.188 1.00 97.81 97 PRO A N 1
ATOM 656 C CA . PRO A 1 97 ? 0.913 -0.449 -13.907 1.00 97.81 97 PRO A CA 1
ATOM 657 C C . PRO A 1 97 ? 1.143 0.995 -13.452 1.00 97.81 97 PRO A C 1
ATOM 659 O O . PRO A 1 97 ? 0.193 1.739 -13.183 1.00 97.81 97 PRO A O 1
ATOM 662 N N . CYS A 1 98 ? 2.402 1.404 -13.433 1.00 97.88 98 CYS A N 1
ATOM 663 C CA . CYS A 1 98 ? 2.845 2.738 -13.064 1.00 97.88 98 CYS A CA 1
ATOM 664 C C . CYS A 1 98 ? 4.025 3.193 -13.931 1.00 97.88 98 CYS A C 1
ATOM 666 O O . CYS A 1 98 ? 4.606 2.419 -14.689 1.00 97.88 98 CYS A O 1
ATOM 668 N N . ASP A 1 99 ? 4.326 4.486 -13.841 1.00 96.81 99 ASP A N 1
ATOM 669 C CA . ASP A 1 99 ? 5.490 5.111 -14.462 1.00 96.81 99 ASP A CA 1
ATOM 670 C C . ASP A 1 99 ? 6.531 5.339 -13.360 1.00 96.81 99 ASP A C 1
ATOM 672 O O . ASP A 1 99 ? 6.221 5.959 -12.335 1.00 96.81 99 ASP A O 1
ATOM 676 N N . THR A 1 100 ? 7.728 4.786 -13.540 1.00 95.75 100 THR A N 1
ATOM 677 C CA . THR A 1 100 ? 8.816 4.856 -12.550 1.00 95.75 100 THR A CA 1
ATOM 678 C C . THR A 1 100 ? 9.476 6.234 -12.506 1.00 95.75 100 THR A C 1
ATOM 680 O O . THR A 1 100 ? 10.170 6.560 -11.542 1.00 95.75 100 THR A O 1
ATOM 683 N N . GLY A 1 101 ? 9.259 7.060 -13.532 1.00 93.94 101 GLY A N 1
ATOM 684 C CA . GLY A 1 101 ? 9.964 8.314 -13.759 1.00 93.94 101 GLY A CA 1
ATOM 685 C C . GLY A 1 101 ? 11.327 8.157 -14.437 1.00 93.94 101 GLY A C 1
ATOM 686 O O . GLY A 1 101 ? 11.943 9.181 -14.732 1.00 93.94 101 GLY A O 1
ATOM 687 N N . PHE A 1 102 ? 11.789 6.928 -14.693 1.00 93.50 102 PHE A N 1
ATOM 688 C CA . PHE A 1 102 ? 12.960 6.664 -15.532 1.00 93.50 102 PHE A CA 1
ATOM 689 C C . PHE A 1 102 ? 12.605 6.748 -17.021 1.00 93.50 102 PHE A C 1
ATOM 691 O O . PHE A 1 102 ? 11.435 6.690 -17.407 1.00 93.50 102 PHE A O 1
ATOM 698 N N . PHE A 1 103 ? 13.623 6.879 -17.867 1.00 90.31 103 PHE A N 1
ATOM 699 C CA . PHE A 1 103 ? 13.472 6.827 -19.317 1.00 90.31 103 PHE A CA 1
ATOM 700 C C . PHE A 1 103 ? 13.699 5.407 -19.861 1.00 90.31 103 PHE A C 1
ATOM 702 O O . PHE A 1 103 ? 14.006 4.465 -19.131 1.00 90.31 103 PHE A O 1
ATOM 709 N N . GLY A 1 104 ? 13.431 5.245 -21.160 1.00 93.19 104 GLY A N 1
ATOM 710 C CA . GLY A 1 104 ? 13.715 4.018 -21.902 1.00 93.19 104 GLY A CA 1
ATOM 711 C C . GLY A 1 104 ? 13.076 2.756 -21.330 1.00 93.19 104 GLY A C 1
ATOM 712 O O . GLY A 1 104 ? 11.863 2.698 -21.105 1.00 93.19 104 GLY A O 1
ATOM 713 N N . ALA A 1 105 ? 13.894 1.718 -21.168 1.00 95.00 105 ALA A N 1
ATOM 714 C CA . ALA A 1 105 ? 13.461 0.376 -20.805 1.00 95.00 105 ALA A CA 1
ATOM 715 C C . ALA A 1 105 ? 12.897 0.284 -19.375 1.00 95.00 105 ALA A C 1
ATOM 717 O O . ALA A 1 105 ? 12.010 -0.539 -19.136 1.00 95.00 105 ALA A O 1
ATOM 718 N N . CYS A 1 106 ? 13.342 1.145 -18.452 1.00 95.88 106 CYS A N 1
ATOM 719 C CA . CYS A 1 106 ? 12.901 1.135 -17.051 1.00 95.88 106 CYS A CA 1
ATOM 720 C C . CYS A 1 106 ? 11.666 2.004 -16.776 1.00 95.88 106 CYS A C 1
ATOM 722 O O . CYS A 1 106 ? 11.204 2.053 -15.637 1.00 95.88 106 CYS A O 1
ATOM 724 N N . ALA A 1 107 ? 11.125 2.703 -17.781 1.00 96.19 107 ALA A N 1
ATOM 725 C CA . ALA A 1 107 ? 10.009 3.637 -17.595 1.00 96.19 107 ALA A CA 1
ATOM 726 C C . ALA A 1 107 ? 8.725 2.952 -17.089 1.00 96.19 107 ALA A C 1
ATOM 728 O O . ALA A 1 107 ? 7.970 3.519 -16.297 1.00 96.19 107 ALA A O 1
ATOM 729 N N . ALA A 1 108 ? 8.467 1.726 -17.552 1.00 97.31 108 ALA A N 1
ATOM 730 C CA . ALA A 1 108 ? 7.320 0.939 -17.119 1.00 97.31 108 ALA A CA 1
ATOM 731 C C . ALA A 1 108 ? 7.610 0.231 -15.791 1.00 97.31 108 ALA A C 1
ATOM 733 O O . ALA A 1 108 ? 8.661 -0.392 -15.619 1.00 97.31 108 ALA A O 1
ATOM 734 N N . GLY A 1 109 ? 6.648 0.297 -14.878 1.00 97.62 109 GLY A N 1
ATOM 735 C CA . GLY A 1 109 ? 6.704 -0.406 -13.610 1.00 97.62 109 GLY A CA 1
ATOM 736 C C . GLY A 1 109 ? 5.352 -0.916 -13.136 1.00 97.62 109 GLY A C 1
ATOM 737 O O . GLY A 1 109 ? 4.305 -0.653 -13.737 1.00 97.62 109 GLY A O 1
ATOM 738 N N . THR A 1 110 ? 5.388 -1.588 -11.992 1.00 98.19 110 THR A N 1
ATOM 739 C CA . THR A 1 110 ? 4.229 -2.107 -11.272 1.00 98.19 110 THR A CA 1
ATOM 740 C C . THR A 1 110 ? 4.229 -1.578 -9.837 1.00 98.19 110 THR A C 1
ATOM 742 O O . THR A 1 110 ? 5.272 -1.493 -9.187 1.00 98.19 110 THR A O 1
ATOM 745 N N . LEU A 1 111 ? 3.055 -1.180 -9.337 1.00 98.31 111 LEU A N 1
ATOM 746 C CA . LEU A 1 111 ? 2.892 -0.746 -7.950 1.00 98.31 111 LEU A CA 1
ATOM 747 C C . LEU A 1 111 ? 3.055 -1.930 -6.991 1.00 98.31 111 LEU A C 1
ATOM 749 O O . LEU A 1 111 ? 2.437 -2.969 -7.222 1.00 98.31 111 LEU A O 1
ATOM 753 N N . HIS A 1 112 ? 3.816 -1.750 -5.912 1.00 97.88 112 HIS A N 1
ATOM 754 C CA . HIS A 1 112 ? 3.927 -2.676 -4.781 1.00 97.88 112 HIS A CA 1
ATOM 755 C C . HIS A 1 112 ? 3.785 -1.939 -3.450 1.00 97.88 112 HIS A C 1
ATOM 757 O O . HIS A 1 112 ? 4.150 -0.768 -3.333 1.00 97.88 112 HIS A O 1
ATOM 763 N N . CYS A 1 113 ? 3.275 -2.636 -2.446 1.00 97.88 113 CYS A N 1
ATOM 764 C CA . CYS A 1 113 ? 3.253 -2.205 -1.066 1.00 97.88 113 CYS A CA 1
ATOM 765 C C . CYS A 1 113 ? 4.560 -2.580 -0.358 1.00 97.88 113 CYS A C 1
ATOM 767 O O . CYS A 1 113 ? 4.851 -3.756 -0.135 1.00 97.88 113 CYS A O 1
ATOM 769 N N . ASP A 1 114 ? 5.328 -1.573 0.057 1.00 96.19 114 ASP A N 1
ATOM 770 C CA . ASP A 1 114 ? 6.563 -1.757 0.816 1.00 96.19 114 ASP A CA 1
ATOM 771 C C . ASP A 1 114 ? 6.547 -0.918 2.092 1.00 96.19 114 ASP A C 1
ATOM 773 O O . ASP A 1 114 ? 6.694 0.303 2.073 1.00 96.19 114 ASP A O 1
ATOM 777 N N . GLY A 1 115 ? 6.418 -1.581 3.241 1.00 92.94 115 GLY A N 1
ATOM 778 C CA . GLY A 1 115 ? 6.495 -0.918 4.544 1.00 92.94 115 GLY A CA 1
ATOM 779 C C . GLY A 1 115 ? 5.410 0.146 4.749 1.00 92.94 115 GLY A C 1
ATOM 780 O O . GLY A 1 115 ? 5.724 1.245 5.216 1.00 92.94 115 GLY A O 1
ATOM 781 N N . GLY A 1 116 ? 4.162 -0.175 4.392 1.00 95.19 116 GLY A N 1
ATOM 782 C CA . GLY A 1 116 ? 3.003 0.703 4.544 1.00 95.19 116 GLY A CA 1
ATOM 783 C C . GLY A 1 116 ? 2.921 1.862 3.552 1.00 95.19 116 GLY A C 1
ATOM 784 O O . GLY A 1 116 ? 2.282 2.875 3.839 1.00 95.19 116 GLY A O 1
ATOM 785 N N . GLY A 1 117 ? 3.615 1.767 2.417 1.00 97.00 117 GLY A N 1
ATOM 786 C CA . GLY A 1 117 ? 3.497 2.722 1.322 1.00 97.00 117 GLY A CA 1
ATOM 787 C C . GLY A 1 117 ? 3.492 2.024 -0.030 1.00 97.00 117 GLY A C 1
ATOM 788 O O . GLY A 1 117 ? 4.191 1.034 -0.221 1.00 97.00 117 GLY A O 1
ATOM 789 N N . VAL A 1 118 ? 2.720 2.563 -0.973 1.00 97.62 118 VAL A N 1
ATOM 790 C CA . VAL A 1 118 ? 2.665 2.055 -2.347 1.00 97.62 118 VAL A CA 1
ATOM 791 C C . VAL A 1 118 ? 3.752 2.730 -3.189 1.00 97.62 118 VAL A C 1
ATOM 793 O O . VAL A 1 118 ? 3.753 3.955 -3.352 1.00 97.62 118 VAL A O 1
ATOM 796 N N . PHE A 1 119 ? 4.666 1.936 -3.739 1.00 97.06 119 PHE A N 1
ATOM 797 C CA . PHE A 1 119 ? 5.801 2.369 -4.553 1.00 97.06 119 PHE A CA 1
ATOM 798 C C . PHE A 1 119 ? 5.741 1.763 -5.952 1.00 97.06 119 PHE A C 1
ATOM 800 O O . PHE A 1 119 ? 5.262 0.653 -6.140 1.00 97.06 119 PHE A O 1
ATOM 807 N N . CYS A 1 120 ? 6.243 2.496 -6.945 1.00 97.69 120 CYS A N 1
ATOM 808 C CA . CYS A 1 120 ? 6.383 1.985 -8.303 1.00 97.69 120 CYS A CA 1
ATOM 809 C C . CYS A 1 120 ? 7.752 1.320 -8.464 1.00 97.69 120 CYS A C 1
ATOM 811 O O . CYS A 1 120 ? 8.771 2.000 -8.334 1.00 97.69 120 CYS A O 1
ATOM 813 N N . HIS A 1 121 ? 7.774 0.022 -8.760 1.00 96.56 121 HIS A N 1
ATOM 814 C CA . HIS A 1 121 ? 8.998 -0.720 -9.073 1.00 96.56 121 HIS A CA 1
ATOM 815 C C . HIS A 1 121 ? 9.085 -0.965 -10.568 1.00 96.56 121 HIS A C 1
ATOM 817 O O . HIS A 1 121 ? 8.082 -1.294 -11.192 1.00 96.56 121 HIS A O 1
ATOM 823 N N . GLN A 1 122 ? 10.275 -0.810 -11.141 1.00 96.38 122 GLN A N 1
ATOM 824 C CA . GLN A 1 122 ? 10.501 -1.054 -12.564 1.00 96.38 122 GLN A CA 1
ATOM 825 C C . GLN A 1 122 ? 10.230 -2.515 -12.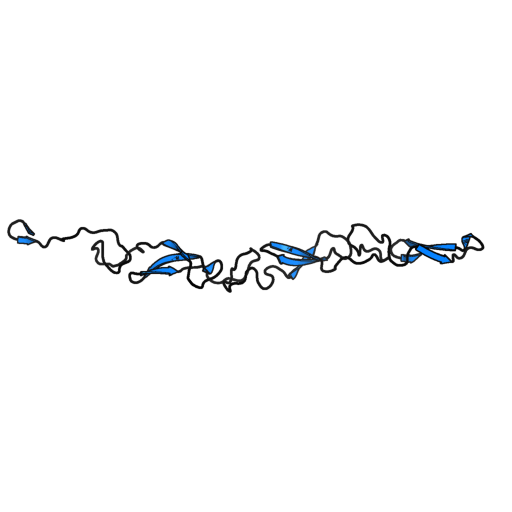938 1.00 96.38 122 GLN A C 1
ATOM 827 O O . GLN A 1 122 ? 10.626 -3.437 -12.227 1.00 96.38 122 GLN A O 1
ATOM 832 N N . ASP A 1 123 ? 9.586 -2.722 -14.086 1.00 96.19 123 ASP A N 1
ATOM 833 C CA . ASP A 1 123 ? 9.334 -4.066 -14.616 1.00 96.19 123 ASP A CA 1
ATOM 834 C C . ASP A 1 123 ? 10.598 -4.661 -15.263 1.00 96.19 123 ASP A C 1
ATOM 836 O O . ASP A 1 123 ? 10.730 -5.881 -15.400 1.00 96.19 123 ASP A O 1
ATOM 840 N N . THR A 1 124 ? 11.522 -3.791 -15.685 1.00 95.00 124 THR A N 1
ATOM 841 C CA . THR A 1 124 ? 12.781 -4.145 -16.345 1.00 95.00 124 THR A CA 1
ATOM 842 C C . THR A 1 124 ? 13.940 -3.514 -15.587 1.00 95.00 124 THR A C 1
ATOM 844 O O . THR A 1 124 ? 13.948 -2.308 -15.361 1.00 95.00 124 THR A O 1
ATOM 847 N N . GLU A 1 125 ? 14.916 -4.334 -15.201 1.00 94.00 125 GLU A N 1
ATOM 848 C CA . GLU A 1 125 ? 16.158 -3.858 -14.592 1.00 94.00 125 GLU A CA 1
ATOM 849 C C . GLU A 1 125 ? 17.096 -3.255 -15.653 1.00 94.00 125 GLU A C 1
ATOM 851 O O . GLU A 1 125 ? 17.144 -3.787 -16.769 1.00 94.00 125 GLU A O 1
ATOM 856 N N . PRO A 1 126 ? 17.902 -2.238 -15.291 1.00 95.25 126 PRO A N 1
ATOM 857 C CA . PRO A 1 126 ? 18.992 -1.729 -16.109 1.00 95.25 126 PRO A CA 1
ATOM 858 C C . PRO A 1 126 ? 19.863 -2.832 -16.704 1.00 95.25 126 PRO A C 1
ATOM 860 O O . PRO A 1 126 ? 20.281 -3.780 -16.024 1.00 95.25 126 PRO A O 1
ATOM 863 N N . SER A 1 127 ? 20.176 -2.688 -17.982 1.00 94.38 127 SER A N 1
ATOM 864 C CA . SER A 1 127 ? 21.028 -3.596 -18.741 1.00 94.38 127 SER A CA 1
ATOM 865 C C . SER A 1 127 ? 22.020 -2.806 -19.583 1.00 94.38 127 SER A C 1
ATOM 867 O O . SER A 1 127 ? 21.933 -1.597 -19.651 1.00 94.38 127 SER A O 1
ATOM 869 N N . VAL A 1 128 ? 23.006 -3.472 -20.185 1.00 93.94 128 VAL A N 1
ATOM 870 C CA . VAL A 1 128 ? 23.977 -2.768 -21.036 1.00 93.94 128 VAL A CA 1
ATOM 871 C C . VAL A 1 128 ? 23.291 -2.140 -22.248 1.00 93.94 128 VAL A C 1
ATOM 873 O O . VAL A 1 128 ? 22.416 -2.775 -22.841 1.00 93.94 128 VAL A O 1
ATOM 876 N N . GLU A 1 129 ? 23.758 -0.959 -22.650 1.00 94.31 129 GLU A N 1
ATOM 877 C CA . GLU A 1 129 ? 23.273 -0.279 -23.847 1.00 94.31 129 GLU A CA 1
ATOM 878 C C . GLU A 1 129 ? 23.398 -1.141 -25.100 1.00 94.31 129 GLU A C 1
ATOM 880 O O . GLU A 1 129 ? 24.448 -1.725 -25.431 1.00 94.31 129 GLU A O 1
ATOM 885 N N . LEU A 1 130 ? 22.295 -1.179 -25.834 1.00 93.62 130 LEU A N 1
ATOM 886 C CA . LEU A 1 130 ? 22.242 -1.636 -27.203 1.00 93.62 130 LEU A CA 1
ATOM 887 C C . LEU A 1 130 ? 22.191 -0.410 -28.101 1.00 93.62 130 LEU A C 1
ATOM 889 O O . LEU A 1 130 ? 21.777 0.657 -27.701 1.00 93.62 130 LEU A O 1
ATOM 893 N N . CYS A 1 131 ? 22.630 -0.562 -29.345 1.00 94.75 131 CYS A N 1
ATOM 894 C CA . CYS A 1 131 ? 22.431 0.482 -30.341 1.00 94.75 131 CYS A CA 1
ATOM 895 C C . CYS A 1 131 ? 21.048 0.281 -30.976 1.00 94.75 131 CYS A C 1
ATOM 897 O O . CYS A 1 131 ? 20.959 -0.269 -32.080 1.00 94.75 131 CYS A O 1
ATOM 899 N N . ASP A 1 132 ? 19.988 0.613 -30.241 1.00 93.75 132 ASP A N 1
ATOM 900 C CA . ASP A 1 132 ? 18.585 0.400 -30.624 1.00 93.75 132 ASP A CA 1
ATOM 901 C C . ASP A 1 132 ? 17.680 1.637 -30.431 1.00 93.75 132 ASP A C 1
ATOM 903 O O . ASP A 1 132 ? 16.505 1.616 -30.822 1.00 93.75 132 ASP A O 1
ATOM 907 N N . GLY A 1 133 ? 18.245 2.742 -29.938 1.00 92.81 133 GLY A N 1
ATOM 908 C CA . GLY A 1 133 ? 17.563 4.006 -29.691 1.00 92.81 133 GLY A CA 1
ATOM 909 C C . GLY A 1 133 ? 16.734 4.025 -28.405 1.00 92.81 133 GLY A C 1
ATOM 910 O O . GLY A 1 133 ? 15.871 4.901 -28.272 1.00 92.81 133 GLY A O 1
ATOM 911 N N . ILE A 1 134 ? 16.939 3.066 -27.501 1.00 94.19 134 ILE A N 1
ATOM 912 C CA . ILE A 1 134 ? 16.314 2.974 -26.180 1.00 94.19 134 ILE A CA 1
ATOM 913 C C . ILE A 1 134 ? 17.413 3.084 -25.122 1.00 94.19 134 ILE A C 1
ATOM 915 O O . ILE A 1 134 ? 18.436 2.437 -25.237 1.00 94.19 134 ILE A O 1
ATOM 919 N N . ASP A 1 135 ? 17.146 3.854 -24.069 1.00 94.81 135 ASP A N 1
ATOM 920 C CA . ASP A 1 135 ? 17.952 3.877 -22.843 1.00 94.81 135 ASP A CA 1
ATOM 921 C C . ASP A 1 135 ? 17.729 2.543 -22.096 1.00 94.81 135 ASP A C 1
ATOM 923 O O . ASP A 1 135 ? 16.656 2.309 -21.517 1.00 94.81 135 ASP A O 1
ATOM 927 N N . ASN A 1 136 ? 18.652 1.596 -22.248 1.00 94.94 136 ASN A N 1
ATOM 928 C CA . ASN A 1 136 ? 18.594 0.254 -21.671 1.00 94.94 136 ASN A CA 1
ATOM 929 C C . ASN A 1 136 ? 19.172 0.200 -20.253 1.00 94.94 136 ASN A C 1
ATOM 931 O O . ASN A 1 136 ? 18.806 -0.720 -19.506 1.00 94.94 136 ASN A O 1
ATOM 935 N N . ASP A 1 137 ? 20.071 1.117 -19.902 1.00 94.56 137 ASP A N 1
ATOM 936 C CA . ASP A 1 137 ? 20.747 1.183 -18.604 1.00 94.56 137 ASP A CA 1
ATOM 937 C C . ASP A 1 137 ? 20.138 2.222 -17.636 1.00 94.56 137 ASP A C 1
ATOM 939 O O . ASP A 1 137 ? 20.379 2.187 -16.423 1.00 94.56 137 ASP A O 1
ATOM 943 N N . CYS A 1 138 ? 19.213 3.023 -18.159 1.00 95.12 138 CYS A N 1
ATOM 944 C CA . CYS A 1 138 ? 18.336 3.945 -17.458 1.00 95.12 138 CYS A CA 1
ATOM 945 C C . CYS A 1 138 ? 19.093 5.105 -16.795 1.00 95.12 138 CYS A C 1
ATOM 947 O O . CYS A 1 138 ? 18.741 5.529 -15.684 1.00 95.12 138 CYS A O 1
ATOM 949 N N . ASP A 1 139 ? 20.130 5.613 -17.471 1.00 93.69 139 ASP A N 1
ATOM 950 C CA . ASP A 1 139 ? 20.972 6.731 -17.032 1.00 93.69 139 ASP A CA 1
ATOM 951 C C . ASP A 1 139 ? 20.636 8.100 -17.673 1.00 93.69 139 ASP A C 1
ATOM 953 O O . ASP A 1 139 ? 21.319 9.098 -17.403 1.00 93.69 139 ASP A O 1
ATOM 957 N N . ASP A 1 140 ? 19.534 8.172 -18.431 1.00 93.19 140 ASP A N 1
ATOM 958 C CA . ASP A 1 140 ? 19.059 9.319 -19.219 1.00 93.19 140 ASP A CA 1
ATOM 959 C C . ASP A 1 140 ? 19.878 9.621 -20.495 1.00 93.19 140 ASP A C 1
ATOM 961 O O . ASP A 1 140 ? 19.650 10.659 -21.145 1.00 93.19 140 ASP A O 1
ATOM 965 N N . ALA A 1 141 ? 20.815 8.758 -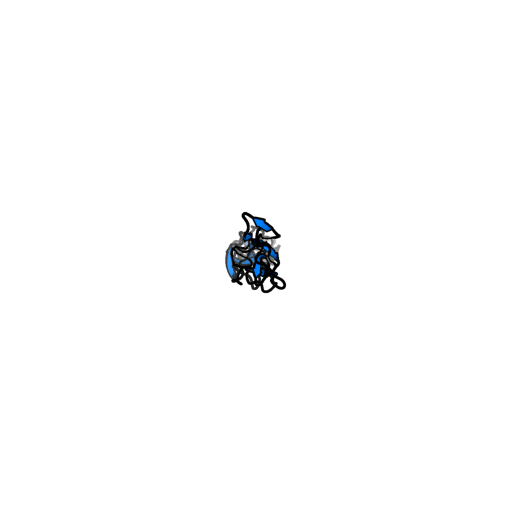20.889 1.00 92.69 141 ALA A N 1
ATOM 966 C CA . ALA A 1 141 ? 21.439 8.776 -22.204 1.00 92.69 141 ALA A CA 1
ATOM 967 C C . ALA A 1 141 ? 20.849 7.688 -23.120 1.00 92.69 141 ALA A C 1
ATOM 969 O O . ALA A 1 141 ? 20.097 6.818 -22.713 1.00 92.69 141 ALA A O 1
ATOM 970 N N . LEU A 1 142 ? 21.026 7.882 -24.428 1.00 92.94 142 LEU A N 1
ATOM 971 C CA . LEU A 1 142 ? 20.565 6.929 -25.435 1.00 92.94 142 LEU A CA 1
ATOM 972 C C . LEU A 1 142 ? 21.788 6.411 -26.167 1.00 92.94 142 LEU A C 1
ATOM 974 O O . LEU A 1 142 ? 22.537 7.227 -26.728 1.00 92.94 142 LEU A O 1
ATOM 978 N N . ASP A 1 143 ? 21.898 5.091 -26.270 1.00 91.69 143 ASP A N 1
ATOM 979 C CA . ASP A 1 143 ? 22.926 4.401 -27.033 1.00 91.69 143 ASP A CA 1
ATOM 980 C C . ASP A 1 143 ? 24.354 4.877 -26.666 1.00 91.69 143 ASP A C 1
ATOM 982 O O . ASP A 1 143 ? 25.198 5.095 -27.555 1.00 91.69 143 ASP A O 1
ATOM 986 N N . GLU A 1 144 ? 24.651 5.098 -25.382 1.00 91.25 144 GLU A N 1
ATOM 987 C CA . GLU A 1 144 ? 25.991 5.439 -24.901 1.00 91.25 144 GLU A CA 1
ATOM 988 C C . GLU A 1 144 ? 26.856 4.195 -24.672 1.00 91.25 144 GLU A C 1
ATOM 990 O O . GLU A 1 144 ? 26.486 3.217 -24.041 1.00 91.25 144 GLU A O 1
ATOM 995 N N . ASP A 1 145 ? 28.053 4.198 -25.261 1.00 87.81 145 ASP A N 1
ATOM 996 C CA . ASP A 1 145 ? 28.973 3.056 -25.213 1.00 87.81 145 ASP A CA 1
ATOM 997 C C . ASP A 1 145 ? 28.347 1.660 -25.530 1.00 87.81 145 ASP A C 1
ATOM 999 O O . ASP A 1 145 ? 28.746 0.662 -24.916 1.00 87.81 145 ASP A O 1
ATOM 1003 N N . PRO A 1 146 ? 27.444 1.520 -26.532 1.00 91.31 146 PRO A N 1
ATOM 1004 C CA . PRO A 1 146 ? 26.691 0.291 -26.734 1.00 91.31 146 PRO A CA 1
ATOM 1005 C C . PRO A 1 146 ? 27.593 -0.840 -27.218 1.00 91.31 146 PRO A C 1
ATOM 1007 O O . PRO A 1 146 ? 28.586 -0.631 -27.942 1.00 91.31 146 PRO A O 1
ATOM 1010 N N . GLU A 1 147 ? 27.227 -2.070 -26.855 1.00 88.56 1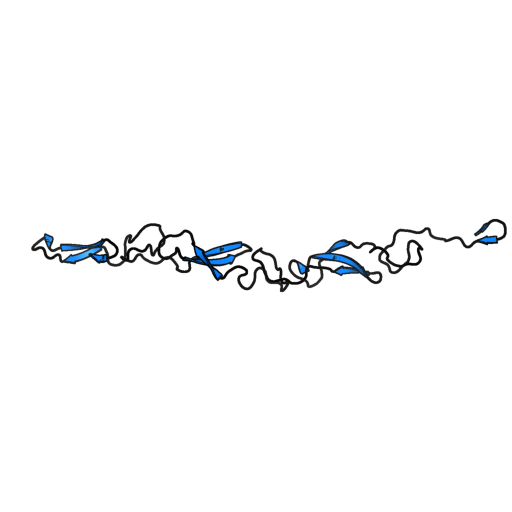47 GLU A N 1
ATOM 1011 C CA . GLU A 1 147 ? 28.019 -3.249 -27.193 1.00 88.56 147 GLU A CA 1
ATOM 1012 C C . GLU A 1 147 ? 28.192 -3.379 -28.722 1.00 88.56 147 GLU A C 1
ATOM 1014 O O . GLU A 1 147 ? 27.247 -3.312 -29.507 1.00 88.56 147 GLU A O 1
ATOM 1019 N N . GLY A 1 148 ? 29.437 -3.571 -29.172 1.00 85.62 148 GLY A N 1
ATOM 1020 C CA . GLY A 1 148 ? 29.775 -3.693 -30.597 1.00 85.62 148 GLY A CA 1
ATOM 1021 C C . GLY A 1 148 ? 30.287 -2.410 -31.259 1.00 85.62 148 GLY A C 1
ATOM 1022 O O . GLY A 1 148 ? 30.727 -2.463 -32.412 1.00 85.62 148 GLY A O 1
ATOM 1023 N N . THR A 1 149 ? 30.324 -1.285 -30.542 1.00 88.00 149 THR A N 1
ATOM 1024 C CA . THR A 1 149 ? 31.006 -0.060 -30.992 1.00 88.00 149 THR A CA 1
ATOM 1025 C C . THR A 1 149 ? 32.525 -0.109 -30.767 1.00 88.00 149 THR A C 1
ATOM 1027 O O . THR A 1 149 ? 33.063 -0.966 -30.064 1.00 88.00 149 THR A O 1
ATOM 1030 N N . GLY A 1 150 ? 33.276 0.759 -31.456 1.00 85.81 150 GLY A N 1
ATOM 1031 C CA . GLY A 1 150 ? 34.735 0.890 -31.303 1.00 85.81 150 GLY A CA 1
ATOM 1032 C C . GLY A 1 150 ? 35.581 -0.183 -32.008 1.00 85.81 150 GLY A C 1
ATOM 1033 O O . GLY A 1 150 ? 36.796 -0.016 -32.154 1.00 85.81 150 GLY A O 1
ATOM 1034 N N . GLY A 1 151 ? 34.965 -1.259 -32.507 1.00 87.81 151 GLY A N 1
ATOM 1035 C CA . GLY A 1 151 ? 35.632 -2.276 -33.324 1.00 87.81 151 GLY A CA 1
ATOM 1036 C C . GLY A 1 151 ? 36.057 -1.751 -34.707 1.00 87.81 151 GLY A C 1
ATOM 1037 O O . GLY A 1 151 ? 35.387 -0.880 -35.266 1.00 87.81 151 GLY A O 1
ATOM 1038 N N . PRO A 1 152 ? 37.156 -2.256 -35.304 1.00 89.44 152 PRO A N 1
ATOM 1039 C CA . PRO A 1 152 ? 37.580 -1.829 -36.634 1.00 89.44 152 PRO A CA 1
ATOM 1040 C C . PRO A 1 152 ? 36.612 -2.333 -37.714 1.00 89.44 152 PRO A C 1
ATOM 1042 O O . PRO A 1 152 ? 36.260 -3.512 -37.740 1.00 89.44 152 PRO A O 1
ATOM 1045 N N . CYS A 1 153 ? 36.252 -1.468 -38.661 1.00 87.50 153 CYS A N 1
ATOM 1046 C CA . CYS A 1 153 ? 35.456 -1.818 -39.838 1.00 87.50 153 CYS A CA 1
ATOM 1047 C C . CYS A 1 153 ? 36.189 -1.454 -41.140 1.00 87.50 153 CYS A C 1
ATOM 1049 O O . CYS A 1 153 ? 37.170 -0.701 -41.140 1.00 87.50 153 CYS A O 1
ATOM 1051 N N . ALA A 1 154 ? 35.732 -2.023 -42.261 1.00 89.31 154 ALA A N 1
ATOM 1052 C CA . ALA A 1 154 ? 36.260 -1.716 -43.585 1.00 89.31 154 ALA A CA 1
ATOM 1053 C C . ALA A 1 154 ? 35.279 -0.835 -44.365 1.00 89.31 154 ALA A C 1
ATOM 1055 O O . ALA A 1 154 ? 34.155 -1.252 -44.641 1.00 89.31 154 ALA A O 1
ATOM 1056 N N . THR A 1 155 ? 35.707 0.363 -44.760 1.00 86.00 155 THR A N 1
ATOM 1057 C CA . THR A 1 155 ? 34.899 1.234 -45.623 1.00 86.00 155 THR A CA 1
ATOM 1058 C C . THR A 1 155 ? 35.047 0.832 -47.095 1.00 86.00 155 THR A C 1
ATOM 1060 O O . THR A 1 155 ? 35.985 0.135 -47.487 1.00 86.00 155 THR A O 1
ATOM 1063 N N . ILE A 1 156 ? 34.152 1.328 -47.954 1.00 89.06 156 ILE A N 1
ATOM 1064 C CA . ILE A 1 156 ? 34.245 1.142 -49.413 1.00 89.06 156 ILE A CA 1
ATOM 1065 C C . ILE A 1 156 ? 35.368 1.969 -50.073 1.00 89.06 156 ILE A C 1
ATOM 1067 O O . ILE A 1 156 ? 35.566 1.881 -51.287 1.00 89.06 156 ILE A O 1
ATOM 1071 N N . GLN A 1 157 ? 36.082 2.811 -49.316 1.00 90.44 157 GLN A N 1
ATOM 1072 C CA . GLN A 1 157 ? 37.123 3.681 -49.859 1.00 90.44 157 GLN A CA 1
ATOM 1073 C C . GLN A 1 157 ? 38.481 2.962 -49.950 1.00 90.44 157 GLN A C 1
ATOM 1075 O O . GLN A 1 157 ? 38.849 2.207 -49.054 1.00 90.44 157 GLN A O 1
ATOM 1080 N N . PRO A 1 158 ? 39.275 3.201 -51.010 1.00 86.50 158 PRO A N 1
ATOM 1081 C CA . PRO A 1 158 ? 40.571 2.552 -51.181 1.00 86.50 158 PRO A CA 1
ATOM 1082 C C . PRO A 1 158 ? 41.674 3.164 -50.298 1.00 86.50 158 PRO A C 1
ATOM 1084 O O . PRO A 1 158 ? 41.637 4.335 -49.915 1.00 86.50 158 PRO A O 1
ATOM 1087 N N . GLY A 1 159 ? 42.735 2.386 -50.063 1.00 84.12 159 GLY A N 1
ATOM 1088 C CA . GLY A 1 159 ? 43.942 2.846 -49.372 1.00 84.12 159 GLY A CA 1
ATOM 1089 C C . GLY A 1 159 ? 43.699 3.136 -47.891 1.00 84.12 159 GLY A C 1
ATOM 1090 O O . GLY A 1 159 ? 42.907 2.467 -47.249 1.00 84.12 159 GLY A O 1
ATOM 1091 N N . ARG A 1 160 ? 44.374 4.143 -47.324 1.00 83.44 160 ARG A N 1
ATOM 1092 C CA . ARG A 1 160 ? 44.290 4.455 -45.881 1.00 83.44 160 ARG A CA 1
ATOM 1093 C C . ARG A 1 160 ? 42.879 4.791 -45.371 1.00 83.44 160 ARG A C 1
ATOM 1095 O O . ARG A 1 160 ? 42.662 4.753 -44.170 1.00 83.44 160 ARG A O 1
ATOM 1102 N N . CYS A 1 161 ? 41.957 5.153 -46.263 1.00 88.50 161 CYS A N 1
ATOM 1103 C CA . CYS A 1 161 ? 40.568 5.444 -45.915 1.00 88.50 161 CYS A CA 1
ATOM 1104 C C . CYS A 1 161 ? 39.711 4.174 -45.791 1.00 88.50 161 CYS A C 1
ATOM 1106 O O . CYS A 1 161 ? 38.545 4.276 -45.427 1.00 88.50 161 CYS A O 1
ATOM 1108 N N . SER A 1 162 ? 40.265 2.991 -46.090 1.00 88.38 162 SER A N 1
ATOM 1109 C CA . SER A 1 162 ? 39.552 1.720 -45.957 1.00 88.38 162 SER A CA 1
ATOM 1110 C C . SER A 1 162 ? 39.346 1.308 -44.505 1.00 88.38 162 SER A C 1
ATOM 1112 O O . SER A 1 162 ? 38.550 0.417 -44.266 1.00 88.38 162 SER A O 1
ATOM 1114 N N . ALA A 1 163 ? 40.072 1.892 -43.548 1.00 89.12 163 ALA A N 1
ATOM 1115 C CA . ALA A 1 163 ? 39.893 1.622 -42.127 1.00 89.12 163 ALA A CA 1
ATOM 1116 C C . ALA A 1 163 ? 38.882 2.606 -41.525 1.00 89.12 163 ALA A C 1
ATOM 1118 O O . ALA A 1 163 ? 39.006 3.815 -41.722 1.00 89.12 163 ALA A O 1
ATOM 1119 N N . GLY A 1 164 ? 37.918 2.079 -40.779 1.00 88.62 164 GLY A N 1
ATOM 1120 C CA . GLY A 1 164 ? 36.974 2.834 -39.961 1.00 88.62 164 GLY A CA 1
ATOM 1121 C C . GLY A 1 164 ? 36.780 2.174 -38.597 1.00 88.62 164 GLY A C 1
ATOM 1122 O O . GLY A 1 164 ? 37.413 1.160 -38.292 1.00 88.62 164 GLY A O 1
ATOM 1123 N N . THR A 1 165 ? 35.904 2.755 -37.787 1.00 91.19 165 THR A N 1
ATOM 1124 C CA . THR A 1 165 ? 35.451 2.210 -36.503 1.00 91.19 165 THR A CA 1
ATOM 1125 C C . THR A 1 165 ? 33.937 2.126 -36.520 1.00 91.19 165 THR A C 1
ATOM 1127 O O . THR A 1 165 ? 33.301 3.075 -36.974 1.00 91.19 165 THR A O 1
ATOM 1130 N N . VAL A 1 166 ? 33.385 1.026 -36.014 1.00 91.44 166 VAL A N 1
ATOM 1131 C CA . VAL A 1 166 ? 31.939 0.879 -35.834 1.00 91.44 166 VAL A CA 1
ATOM 1132 C C . VAL A 1 166 ? 31.458 1.916 -34.821 1.00 91.44 166 VAL A C 1
ATOM 1134 O O . VAL A 1 166 ? 32.039 2.050 -33.740 1.00 91.44 166 VAL A O 1
ATOM 1137 N N . SER A 1 167 ? 30.414 2.648 -35.181 1.00 90.88 167 SER A N 1
ATOM 1138 C CA . SER A 1 167 ? 29.751 3.658 -34.349 1.00 90.88 167 SER A CA 1
ATOM 1139 C C . SER A 1 167 ? 28.259 3.364 -34.253 1.00 90.88 167 SER A C 1
ATOM 1141 O O . SER A 1 167 ? 27.732 2.661 -35.110 1.00 90.88 167 SER A O 1
ATOM 1143 N N . CYS A 1 168 ? 27.586 3.889 -33.232 1.00 92.25 168 CYS A N 1
ATOM 1144 C CA . CYS A 1 168 ? 26.129 3.897 -33.180 1.00 92.25 168 CYS A CA 1
ATOM 1145 C C . CYS A 1 168 ? 25.607 5.224 -33.743 1.00 92.25 168 CYS A C 1
ATOM 1147 O O . CYS A 1 168 ? 26.073 6.293 -33.339 1.00 92.25 168 CYS A O 1
ATOM 1149 N N . LEU A 1 169 ? 24.691 5.165 -34.710 1.00 90.31 169 LEU A N 1
ATOM 1150 C CA . LEU A 1 169 ? 24.016 6.340 -35.255 1.00 90.31 169 LEU A CA 1
ATOM 1151 C C . LEU A 1 169 ? 22.545 6.013 -35.499 1.00 90.31 169 LEU A C 1
ATOM 1153 O O . LEU A 1 169 ? 22.242 5.074 -36.233 1.00 90.31 169 LEU A O 1
ATOM 1157 N N . ASP A 1 170 ? 21.653 6.824 -34.928 1.00 86.81 170 ASP A N 1
ATOM 1158 C CA . ASP A 1 170 ? 20.199 6.691 -35.075 1.00 86.81 170 ASP A CA 1
ATOM 1159 C C . ASP A 1 170 ? 19.685 5.265 -34.744 1.00 86.81 170 ASP A C 1
ATOM 1161 O O . ASP A 1 170 ? 18.864 4.716 -35.484 1.00 86.81 170 ASP A O 1
ATOM 1165 N N . GLY A 1 171 ? 20.192 4.647 -33.665 1.00 85.38 171 GLY A N 1
ATOM 1166 C CA . GLY A 1 171 ? 19.786 3.303 -33.225 1.00 85.38 171 GLY A CA 1
ATOM 1167 C C . GLY A 1 171 ? 20.250 2.166 -34.144 1.00 85.38 171 GLY A C 1
ATOM 1168 O O . GLY A 1 171 ? 19.575 1.142 -34.269 1.00 85.38 171 GLY A O 1
ATOM 1169 N N . ALA A 1 172 ? 21.358 2.352 -34.872 1.00 88.94 172 ALA A N 1
ATOM 1170 C CA . ALA A 1 172 ? 21.982 1.293 -35.662 1.00 88.94 172 ALA A CA 1
ATOM 1171 C C . ALA A 1 172 ? 23.515 1.395 -35.709 1.00 88.94 172 ALA A C 1
ATOM 1173 O O . ALA A 1 172 ? 24.092 2.477 -35.835 1.00 88.94 172 ALA A O 1
ATOM 1174 N N . LEU A 1 173 ? 24.185 0.237 -35.665 1.00 89.31 173 LEU A N 1
ATOM 1175 C CA . LEU A 1 173 ? 25.636 0.151 -35.841 1.00 89.31 173 LEU A CA 1
ATOM 1176 C C . LEU A 1 173 ? 26.025 0.457 -37.302 1.00 89.31 173 LEU A C 1
ATOM 1178 O O . LEU A 1 173 ? 25.479 -0.139 -38.235 1.00 89.31 173 LEU A O 1
ATOM 1182 N N . THR A 1 174 ? 27.006 1.343 -37.493 1.00 83.06 174 THR A N 1
ATOM 1183 C CA . THR A 1 174 ? 27.532 1.822 -38.791 1.00 83.06 174 THR A CA 1
ATOM 1184 C C . THR A 1 174 ? 29.049 1.726 -38.850 1.00 83.06 174 THR A C 1
ATOM 1186 O O . THR A 1 174 ? 29.694 2.235 -37.904 1.00 83.06 174 THR A O 1
#

Secondary structure (DSSP, 8-state):
-EETTEE----SS------SSSS-SS-SS-SSTT-TT---EEE-TT--GGGGEEEEEEETTEEEEE-PPPP----SSSS-SS-SS-SSTT-TT---EEE-S--GGGSEEEEEE-SSSEEEEESS---PPPSSSS-SS-SS-SSSS-TT-S-EEE-SS-GGGGEEE--EETTEE-